Protein AF-A0A7S3VBU0-F1 (afdb_monomer_lite)

pLDDT: mean 82.01, std 17.67, range [33.81, 98.06]

Structure (mmCIF, N/CA/C/O backbone):
data_AF-A0A7S3VBU0-F1
#
_entry.id   AF-A0A7S3VBU0-F1
#
loop_
_atom_site.group_PDB
_atom_site.id
_atom_site.type_symbol
_atom_site.label_atom_id
_atom_site.label_alt_id
_atom_site.label_comp_id
_atom_site.label_asym_id
_atom_site.label_entity_id
_atom_site.label_seq_id
_atom_site.pdbx_PDB_ins_code
_atom_site.Cartn_x
_atom_site.Cartn_y
_atom_site.Cartn_z
_atom_site.occupancy
_atom_site.B_iso_or_equiv
_atom_site.auth_seq_id
_atom_site.auth_comp_id
_atom_site.auth_asym_id
_atom_site.auth_atom_id
_atom_site.pdbx_PDB_model_num
ATOM 1 N N . ALA A 1 1 ? -18.443 -35.129 6.267 1.00 58.25 1 ALA A N 1
ATOM 2 C CA . ALA A 1 1 ? -17.789 -33.835 6.539 1.00 58.25 1 ALA A CA 1
ATOM 3 C C . ALA A 1 1 ? -16.295 -33.865 6.186 1.00 58.25 1 ALA A C 1
ATOM 5 O O . ALA A 1 1 ? -15.899 -33.169 5.267 1.00 58.25 1 ALA A O 1
ATOM 6 N N . ILE A 1 2 ? -15.445 -34.684 6.830 1.00 65.56 2 ILE A N 1
ATOM 7 C CA . ILE A 1 2 ? -14.073 -34.926 6.321 1.00 65.56 2 ILE A CA 1
ATOM 8 C C . ILE A 1 2 ? -14.162 -35.794 5.060 1.00 65.56 2 ILE A C 1
ATOM 10 O O . ILE A 1 2 ? -14.890 -36.784 5.061 1.00 65.56 2 ILE A O 1
ATOM 14 N N . GLY A 1 3 ? -13.446 -35.415 4.003 1.00 65.19 3 GLY A N 1
ATOM 15 C CA . GLY A 1 3 ? -13.458 -36.092 2.708 1.00 65.19 3 GLY A CA 1
ATOM 16 C C . GLY A 1 3 ? -14.565 -35.639 1.755 1.00 65.19 3 GLY A C 1
ATOM 17 O O . GLY A 1 3 ? -14.551 -36.073 0.608 1.00 65.19 3 GLY A O 1
ATOM 18 N N . GLU A 1 4 ? -15.479 -34.762 2.190 1.00 79.94 4 GLU A N 1
ATOM 19 C CA . GLU A 1 4 ? -16.479 -34.161 1.301 1.00 79.94 4 GLU A CA 1
ATOM 20 C C . GLU A 1 4 ? -15.817 -33.236 0.288 1.00 79.94 4 GLU A C 1
ATOM 22 O O . GLU A 1 4 ? -14.854 -32.531 0.604 1.00 79.94 4 GLU A O 1
ATOM 27 N N . GLU A 1 5 ? -16.355 -33.248 -0.925 1.00 84.44 5 GLU A N 1
ATOM 28 C CA . GLU A 1 5 ? -15.843 -32.494 -2.053 1.00 84.44 5 GLU A CA 1
ATOM 29 C C . GLU A 1 5 ? -16.984 -31.742 -2.732 1.00 84.44 5 GLU A C 1
ATOM 31 O O . GLU A 1 5 ? -18.025 -32.314 -3.050 1.00 84.44 5 GLU A O 1
ATOM 36 N N . TYR A 1 6 ? -16.783 -30.444 -2.923 1.00 88.12 6 TYR A N 1
ATOM 37 C CA . TYR A 1 6 ? -17.633 -29.596 -3.739 1.00 88.12 6 TYR A CA 1
ATOM 38 C C . TYR A 1 6 ? -16.968 -29.395 -5.095 1.00 88.12 6 TYR A C 1
ATOM 40 O O . TYR A 1 6 ? -15.782 -29.068 -5.153 1.00 88.12 6 TYR A O 1
ATOM 48 N N . ILE A 1 7 ? -17.743 -29.566 -6.163 1.00 87.69 7 ILE A N 1
ATOM 49 C CA . ILE A 1 7 ? -17.281 -29.416 -7.539 1.00 87.69 7 ILE A CA 1
ATOM 50 C C . ILE A 1 7 ? -18.139 -28.351 -8.213 1.00 87.69 7 ILE A C 1
ATOM 52 O O . ILE A 1 7 ? -19.368 -28.413 -8.166 1.00 87.69 7 ILE A O 1
ATOM 56 N N . GLN A 1 8 ? -17.489 -27.375 -8.838 1.00 90.19 8 GLN A N 1
ATOM 57 C CA . GLN A 1 8 ? -18.133 -26.411 -9.714 1.00 90.19 8 GLN A CA 1
ATOM 58 C C . GLN A 1 8 ? -17.569 -26.535 -11.119 1.00 90.19 8 GLN A C 1
ATOM 60 O O . GLN A 1 8 ? -16.420 -26.175 -11.369 1.00 90.19 8 GLN A O 1
ATOM 65 N N . GLU A 1 9 ? -18.416 -27.001 -12.026 1.00 90.56 9 GLU A N 1
ATOM 66 C CA . GLU A 1 9 ? -18.098 -27.112 -13.442 1.00 90.56 9 GLU A CA 1
ATOM 67 C C . GLU A 1 9 ? -17.840 -25.746 -14.080 1.00 90.56 9 GLU A C 1
ATOM 69 O O . GLU A 1 9 ? -18.402 -24.726 -13.670 1.00 90.56 9 GLU A O 1
ATOM 74 N N . ASP A 1 10 ? -16.986 -25.761 -15.102 1.00 85.19 10 ASP A N 1
ATOM 75 C CA . ASP A 1 10 ? -16.665 -24.616 -15.955 1.00 85.19 10 ASP A CA 1
ATOM 76 C C . ASP A 1 10 ? -16.381 -23.313 -15.180 1.00 85.19 10 ASP A C 1
ATOM 78 O O . ASP A 1 10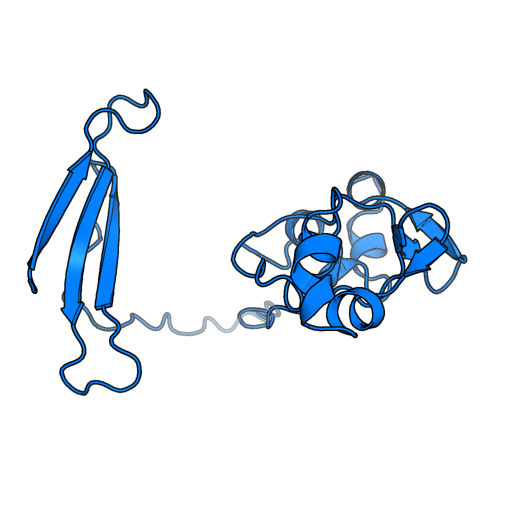 ? -16.956 -22.242 -15.411 1.00 85.19 10 ASP A O 1
ATOM 82 N N . TRP A 1 11 ? -15.473 -23.404 -14.206 1.00 82.38 11 TRP A N 1
ATOM 83 C CA . TRP A 1 11 ? -15.145 -22.281 -13.344 1.00 82.38 11 TRP A CA 1
ATOM 84 C C . TRP A 1 11 ? -14.626 -21.104 -14.171 1.00 82.38 11 TRP A C 1
ATOM 86 O O . TRP A 1 11 ? -13.570 -21.181 -14.798 1.00 82.38 11 TRP A O 1
ATOM 96 N N . SER A 1 12 ? -15.348 -19.982 -14.131 1.00 84.62 12 SER A N 1
ATOM 97 C CA . SER A 1 12 ? -15.020 -18.755 -14.871 1.00 84.62 12 SER A CA 1
ATOM 98 C C . SER A 1 12 ? -14.947 -18.925 -16.401 1.00 84.62 12 SER A C 1
ATOM 100 O O . SER A 1 12 ? -14.202 -18.188 -17.048 1.00 84.62 12 SER A O 1
ATOM 102 N N . ASN A 1 13 ? -15.720 -19.854 -16.983 1.00 81.44 13 ASN A N 1
ATOM 103 C CA . ASN A 1 13 ? -15.712 -20.177 -18.422 1.00 81.44 13 ASN A CA 1
ATOM 104 C C . ASN A 1 13 ? -14.352 -20.705 -18.924 1.00 81.44 13 ASN A C 1
ATOM 106 O O . ASN A 1 13 ? -13.915 -20.393 -20.034 1.00 81.44 13 ASN A O 1
ATOM 110 N N . THR A 1 14 ? -13.622 -21.431 -18.074 1.00 82.25 14 THR A N 1
ATOM 111 C CA . THR A 1 14 ? -12.291 -21.972 -18.404 1.00 82.25 14 THR A CA 1
ATOM 112 C C . THR A 1 14 ? -12.333 -23.380 -19.001 1.00 82.25 14 THR A C 1
ATOM 114 O O . THR A 1 14 ? -11.291 -23.897 -19.406 1.00 82.25 14 THR A O 1
ATOM 117 N N . GLY A 1 15 ? -13.502 -24.021 -19.028 1.00 85.06 15 GLY A N 1
ATOM 118 C CA . GLY A 1 15 ? -13.677 -25.432 -19.364 1.00 85.06 15 GLY A CA 1
ATOM 119 C C . GLY A 1 15 ? -13.115 -26.391 -18.309 1.00 85.06 15 GLY A C 1
ATOM 120 O O . GLY A 1 15 ? -12.922 -27.567 -18.607 1.00 85.06 15 GLY A O 1
ATOM 121 N N . LYS A 1 16 ? -12.794 -25.904 -17.101 1.00 83.00 16 LYS A N 1
ATOM 122 C CA . LYS A 1 16 ? -12.234 -26.701 -15.999 1.00 83.00 16 LYS A CA 1
ATOM 123 C C . LYS A 1 16 ? -13.147 -26.669 -14.783 1.00 83.00 16 LYS A C 1
ATOM 125 O O . LYS A 1 16 ? -13.621 -25.598 -14.405 1.00 83.00 16 LYS A O 1
ATOM 130 N N . ALA A 1 17 ? -13.319 -27.815 -14.135 1.00 85.94 17 ALA A N 1
ATOM 131 C CA . ALA A 1 17 ? -14.007 -27.892 -12.859 1.00 85.94 17 ALA A CA 1
ATOM 132 C C . ALA A 1 17 ? -13.122 -27.362 -11.717 1.00 85.94 17 ALA A C 1
ATOM 134 O O . ALA A 1 17 ? -11.912 -27.607 -11.686 1.00 85.94 17 ALA A O 1
ATOM 135 N N . LEU A 1 18 ? -13.722 -26.619 -10.785 1.00 88.81 18 LEU A N 1
ATOM 136 C CA . LEU A 1 18 ? -13.147 -26.225 -9.499 1.00 88.81 18 LEU A CA 1
ATOM 137 C C . LEU A 1 18 ? -13.570 -27.220 -8.425 1.00 88.81 18 LEU A C 1
ATOM 139 O O . LEU A 1 18 ? -14.756 -27.398 -8.180 1.00 88.81 18 LEU A O 1
ATOM 143 N N . HIS A 1 19 ? -12.593 -27.768 -7.721 1.00 86.75 19 HIS A N 1
ATOM 144 C CA . HIS A 1 19 ? -12.768 -28.727 -6.644 1.00 86.75 19 HIS A CA 1
ATOM 145 C C . HIS A 1 19 ? -12.417 -28.088 -5.302 1.00 86.75 19 HIS A C 1
ATOM 147 O O . HIS A 1 19 ? -11.383 -27.429 -5.173 1.00 86.75 19 HIS A O 1
ATOM 153 N N . ILE A 1 20 ? -13.249 -28.312 -4.286 1.00 88.94 20 ILE A N 1
ATOM 154 C CA . ILE A 1 20 ? -13.011 -27.919 -2.894 1.00 88.94 20 ILE A CA 1
ATOM 155 C C . ILE A 1 20 ? -13.227 -29.143 -2.011 1.00 88.94 20 ILE A C 1
ATOM 157 O O . ILE A 1 20 ? -14.362 -29.548 -1.781 1.00 88.94 20 ILE A O 1
ATOM 161 N N . LYS A 1 21 ? -12.149 -29.717 -1.478 1.00 86.12 21 LYS A N 1
ATOM 162 C CA . LYS A 1 21 ? -12.190 -30.926 -0.650 1.00 86.12 21 LYS A CA 1
ATOM 163 C C . LYS A 1 21 ? -11.867 -30.628 0.807 1.00 86.12 21 LYS A C 1
ATOM 165 O O . LYS A 1 21 ? -10.847 -30.011 1.109 1.00 86.12 21 LYS A O 1
ATOM 170 N N . VAL A 1 22 ? -12.691 -31.098 1.737 1.00 85.69 22 VAL A N 1
ATOM 171 C CA . VAL A 1 22 ? -12.461 -30.932 3.177 1.00 85.69 22 VAL A CA 1
ATOM 172 C C . VAL A 1 22 ? -11.460 -31.980 3.664 1.00 85.69 22 VAL A C 1
ATOM 174 O O . VAL A 1 22 ? -11.782 -33.161 3.770 1.00 85.69 22 VAL A O 1
ATOM 177 N N . CYS A 1 23 ? -10.240 -31.560 3.996 1.00 81.00 23 CYS A N 1
ATOM 178 C CA . CYS A 1 23 ? -9.193 -32.458 4.487 1.00 81.00 23 CYS A CA 1
ATOM 179 C C . CYS A 1 23 ? -9.296 -32.733 5.998 1.00 81.00 23 CYS A C 1
ATOM 181 O O . CYS A 1 23 ? -8.972 -33.834 6.432 1.00 81.00 23 CYS A O 1
ATOM 183 N N . SER A 1 24 ? -9.713 -31.766 6.823 1.00 80.25 24 SER A N 1
ATOM 184 C CA . SER A 1 24 ? -9.949 -31.998 8.259 1.00 80.25 24 SER A CA 1
ATOM 185 C C . SER A 1 24 ? -10.860 -30.941 8.882 1.00 80.25 24 SER A C 1
ATOM 187 O O . SER A 1 24 ? -10.975 -29.831 8.367 1.00 80.25 24 SER A O 1
ATOM 189 N N . ILE A 1 25 ? -11.502 -31.280 10.003 1.00 74.38 25 ILE A N 1
ATOM 190 C CA . ILE A 1 25 ? -12.364 -30.379 10.783 1.00 74.38 25 ILE A CA 1
ATOM 191 C C . ILE A 1 25 ? -11.921 -30.450 12.247 1.00 74.38 25 ILE A C 1
ATOM 193 O O . ILE A 1 25 ? -11.753 -31.545 12.790 1.00 74.38 25 ILE A O 1
ATOM 197 N N . ALA A 1 26 ? -11.695 -29.297 12.879 1.00 73.94 26 ALA A N 1
ATOM 198 C CA . ALA A 1 26 ? -11.303 -29.230 14.283 1.00 73.94 26 ALA A CA 1
ATOM 199 C C . ALA A 1 26 ? -12.444 -29.717 15.196 1.00 73.94 26 ALA A C 1
ATOM 201 O O . ALA A 1 26 ? -13.583 -29.280 15.063 1.00 73.94 26 ALA A O 1
ATOM 202 N N . LYS A 1 27 ? -12.136 -30.620 16.138 1.00 63.00 27 LYS A N 1
ATOM 203 C CA . LYS A 1 27 ? -13.127 -31.231 17.049 1.00 63.00 27 LYS A CA 1
ATOM 204 C C . LYS A 1 27 ? -13.410 -30.425 18.329 1.00 63.00 27 LYS A C 1
ATOM 206 O O . LYS A 1 27 ? -14.335 -30.773 19.049 1.00 63.00 27 LYS A O 1
ATOM 211 N N . SER A 1 28 ? -12.630 -29.384 18.632 1.00 54.41 28 SER A N 1
ATOM 212 C CA . SER A 1 28 ? -12.787 -28.550 19.837 1.00 54.41 28 SER A CA 1
ATOM 213 C C . SER A 1 28 ? -13.349 -27.175 19.461 1.00 54.41 28 SER A C 1
ATOM 215 O O . SER A 1 28 ? -12.784 -26.479 18.617 1.00 54.41 28 SER A O 1
ATOM 217 N N . SER A 1 29 ? -14.496 -26.823 20.041 1.00 54.44 29 SER A N 1
ATOM 218 C CA . SER A 1 29 ? -15.432 -25.800 19.568 1.00 54.44 29 SER A CA 1
ATOM 219 C C . SER A 1 29 ? -15.331 -24.458 20.307 1.00 54.44 29 SER A C 1
ATOM 221 O O . SER A 1 29 ? -16.294 -24.034 20.945 1.00 54.44 29 SER A O 1
ATOM 223 N N . THR A 1 30 ? -14.204 -23.754 20.192 1.00 54.16 30 THR A N 1
ATOM 224 C CA . THR A 1 30 ? -14.189 -22.298 20.465 1.00 54.16 30 THR A CA 1
ATOM 225 C C . THR A 1 30 ? -14.018 -21.460 19.198 1.00 54.16 30 THR A C 1
ATOM 227 O O . THR A 1 30 ? -14.636 -20.410 19.114 1.00 54.16 30 THR A O 1
ATOM 230 N N . ASP A 1 31 ? -13.320 -21.968 18.171 1.00 55.47 31 ASP A N 1
ATOM 231 C CA . ASP A 1 31 ? -13.048 -21.245 16.907 1.00 55.47 31 ASP A CA 1
ATOM 232 C C . ASP A 1 31 ? -13.252 -22.118 15.646 1.00 55.47 31 ASP A C 1
ATOM 234 O O . ASP A 1 31 ? -12.515 -21.990 14.672 1.00 55.47 31 ASP A O 1
ATOM 238 N N . GLY A 1 32 ? -14.208 -23.059 15.681 1.00 62.78 32 GLY A N 1
ATOM 239 C CA . GLY A 1 32 ? -14.435 -24.127 14.686 1.00 62.78 32 GLY A CA 1
ATOM 240 C C . GLY A 1 32 ? -13.924 -23.852 13.261 1.00 62.78 32 GLY A C 1
ATOM 241 O O . GLY A 1 32 ? -14.534 -23.102 12.504 1.00 62.78 32 GLY A O 1
ATOM 242 N N . GLY A 1 33 ? -12.808 -24.492 12.892 1.00 71.81 33 GLY A N 1
ATOM 243 C CA . GLY A 1 33 ? -12.145 -24.327 11.597 1.00 71.81 33 GLY A CA 1
ATOM 244 C C . GLY A 1 33 ? -11.998 -25.644 10.832 1.00 71.81 33 GLY A C 1
ATOM 245 O O . GLY A 1 33 ? -11.871 -26.718 11.427 1.00 71.81 33 GLY A O 1
ATOM 246 N N . ALA A 1 34 ? -11.987 -25.554 9.501 1.00 81.38 34 ALA A N 1
ATOM 247 C CA . ALA A 1 34 ? -11.738 -26.676 8.601 1.00 81.38 34 ALA A CA 1
ATOM 248 C C . ALA A 1 34 ? -10.501 -26.414 7.732 1.00 81.38 34 ALA A C 1
ATOM 250 O O . ALA A 1 34 ? -10.272 -25.294 7.273 1.00 81.38 34 ALA A O 1
ATOM 251 N N . LYS A 1 35 ? -9.713 -27.460 7.478 1.00 78.81 35 LYS A N 1
ATOM 252 C CA . LYS A 1 35 ? -8.663 -27.453 6.458 1.00 78.81 35 LYS A CA 1
ATOM 253 C C . LYS A 1 35 ? -9.275 -27.942 5.153 1.00 78.81 35 LYS A C 1
ATOM 255 O O . LYS A 1 35 ? -9.762 -29.070 5.101 1.00 78.81 35 LYS A O 1
ATOM 260 N N . VAL A 1 36 ? -9.216 -27.120 4.110 1.00 84.00 36 VAL A N 1
ATOM 261 C CA . VAL A 1 36 ? -9.724 -27.455 2.772 1.00 84.00 36 VAL A CA 1
ATOM 262 C C . VAL A 1 36 ? -8.610 -27.432 1.729 1.00 84.00 36 VAL A C 1
ATOM 264 O O . VAL A 1 36 ? -7.615 -26.723 1.883 1.00 84.00 36 VAL A O 1
ATOM 267 N N . LEU A 1 37 ? -8.789 -28.217 0.673 1.00 81.62 37 LEU A N 1
ATOM 268 C CA . LEU A 1 37 ? -7.963 -28.267 -0.522 1.00 81.62 37 LEU A CA 1
ATOM 269 C C . LEU A 1 37 ? -8.755 -27.699 -1.696 1.00 81.62 37 LEU A C 1
ATOM 271 O O . LEU A 1 37 ? -9.874 -28.143 -1.919 1.00 81.62 37 LEU A O 1
ATOM 275 N N . VAL A 1 38 ? -8.184 -26.750 -2.438 1.00 86.75 38 VAL A N 1
ATOM 276 C CA . VAL A 1 38 ? -8.844 -26.110 -3.586 1.00 86.75 38 VAL A CA 1
ATOM 277 C C . VAL A 1 38 ? -7.988 -26.298 -4.833 1.00 86.75 38 VAL A C 1
ATOM 279 O O . VAL A 1 38 ? -6.807 -25.948 -4.806 1.00 86.75 38 VAL A O 1
ATOM 282 N N . TYR A 1 39 ? -8.550 -26.858 -5.905 1.00 83.62 39 TYR A N 1
ATOM 283 C CA . TYR A 1 39 ? -7.811 -27.156 -7.137 1.00 83.62 39 TYR A CA 1
ATOM 284 C C . TYR A 1 39 ? -8.708 -27.152 -8.384 1.00 83.62 39 TYR A C 1
ATOM 286 O O . TYR A 1 39 ? -9.928 -27.179 -8.270 1.00 83.62 39 TYR A O 1
ATOM 294 N N . LEU A 1 40 ? -8.100 -27.076 -9.574 1.00 84.19 40 LEU A N 1
ATOM 295 C CA . LEU A 1 40 ? -8.788 -27.203 -10.865 1.00 84.19 40 LEU A CA 1
ATOM 296 C C . LEU A 1 40 ? -8.467 -28.555 -11.511 1.00 84.19 40 LEU A C 1
ATOM 298 O O . LEU A 1 40 ? -7.379 -29.099 -11.296 1.00 84.19 40 LEU A O 1
ATOM 302 N N . ASP A 1 41 ? -9.369 -29.044 -12.358 1.00 77.31 41 ASP A N 1
ATOM 303 C CA . ASP A 1 41 ? -9.191 -30.300 -13.086 1.00 77.31 41 ASP A CA 1
ATOM 304 C C . ASP A 1 41 ? -7.893 -30.340 -13.927 1.00 77.31 41 ASP A C 1
ATOM 306 O O . ASP A 1 41 ? -7.590 -29.440 -14.733 1.00 77.31 41 ASP A O 1
ATOM 310 N N . GLY A 1 42 ? -7.113 -31.410 -13.717 1.00 65.00 42 GLY A N 1
ATOM 311 C CA . GLY A 1 42 ? -5.780 -31.639 -14.298 1.00 65.00 42 GLY A CA 1
ATOM 312 C C . GLY A 1 42 ? -4.582 -31.342 -13.376 1.00 65.00 42 GLY A C 1
ATOM 313 O O . GLY A 1 42 ? -3.436 -31.441 -13.819 1.00 65.00 42 GLY A O 1
ATOM 314 N N . ALA A 1 43 ? -4.806 -30.977 -12.108 1.00 66.06 43 ALA A N 1
ATOM 315 C CA . ALA A 1 43 ? -3.740 -30.769 -11.123 1.00 66.06 43 ALA A CA 1
ATOM 316 C C . ALA A 1 43 ? -3.263 -32.099 -10.488 1.00 66.06 43 ALA A C 1
ATOM 318 O O . ALA A 1 43 ? -3.847 -32.590 -9.529 1.00 66.06 43 ALA A O 1
ATOM 319 N N . ASN A 1 44 ? -2.159 -32.673 -10.981 1.00 56.94 44 ASN A N 1
ATOM 320 C CA . ASN A 1 44 ? -1.719 -34.039 -10.627 1.00 56.94 44 ASN A CA 1
ATOM 321 C C . ASN A 1 44 ? -0.797 -34.163 -9.390 1.00 56.94 44 ASN A C 1
ATOM 323 O O . ASN A 1 44 ? -0.143 -35.190 -9.217 1.00 56.94 44 ASN A O 1
ATOM 327 N N . THR A 1 45 ? -0.692 -33.143 -8.529 1.00 56.72 45 THR A N 1
ATOM 328 C CA . THR A 1 45 ? 0.270 -33.151 -7.398 1.00 56.72 45 THR A CA 1
ATOM 329 C C . THR A 1 45 ? -0.317 -32.729 -6.053 1.00 56.72 45 THR A C 1
ATOM 331 O O . THR A 1 45 ? 0.428 -32.300 -5.173 1.00 56.72 45 THR A O 1
ATOM 334 N N . ILE A 1 46 ? -1.637 -32.797 -5.874 1.00 60.53 46 ILE A N 1
ATOM 335 C CA . ILE A 1 46 ? -2.285 -32.248 -4.682 1.00 60.53 46 ILE A CA 1
ATOM 336 C C . ILE A 1 46 ? -3.079 -33.345 -3.960 1.00 60.53 46 ILE A C 1
ATOM 338 O O . ILE A 1 46 ? -4.084 -33.832 -4.466 1.00 60.53 46 ILE A O 1
ATOM 342 N N . THR A 1 47 ? -2.629 -33.739 -2.766 1.00 67.25 47 THR A N 1
ATOM 343 C CA . THR A 1 47 ? -3.279 -34.754 -1.918 1.00 67.25 47 THR A CA 1
ATOM 344 C C . THR A 1 47 ? -3.465 -34.235 -0.491 1.00 67.25 47 THR A C 1
ATOM 346 O O . THR A 1 47 ? -2.687 -33.414 -0.005 1.00 67.25 47 THR A O 1
ATOM 349 N N . CYS A 1 48 ? -4.497 -34.719 0.214 1.00 67.06 48 CYS A N 1
ATOM 350 C CA . CYS A 1 48 ? -4.698 -34.393 1.635 1.00 67.06 48 CYS A CA 1
ATOM 351 C C . CYS A 1 48 ? -3.680 -35.106 2.560 1.00 67.06 48 CYS A C 1
ATOM 353 O O . CYS A 1 48 ? -3.537 -34.700 3.714 1.00 67.06 48 CYS A O 1
ATOM 355 N N . GLU A 1 49 ? -2.951 -36.115 2.062 1.00 69.50 49 GLU A N 1
ATOM 356 C CA . GLU A 1 49 ? -1.895 -36.845 2.778 1.00 69.50 49 GLU A CA 1
ATOM 357 C C . GLU A 1 49 ? -0.519 -36.581 2.156 1.00 69.50 49 GLU A C 1
ATOM 359 O O . GLU A 1 49 ? -0.261 -36.932 1.004 1.00 69.50 49 GLU A O 1
ATOM 364 N N . GLY A 1 50 ? 0.369 -35.956 2.933 1.00 57.91 50 GLY A N 1
ATOM 365 C CA . GLY A 1 50 ? 1.781 -35.773 2.600 1.00 57.91 50 GLY A CA 1
ATOM 366 C C . GLY A 1 50 ? 2.488 -34.803 3.562 1.00 57.91 50 GLY A C 1
ATOM 367 O O . GLY A 1 50 ? 1.922 -33.755 3.885 1.00 57.91 50 GLY A O 1
ATOM 368 N N . PRO A 1 51 ? 3.704 -35.119 4.055 1.00 42.62 51 PRO A N 1
ATOM 369 C CA . PRO A 1 51 ? 4.481 -34.210 4.891 1.00 42.62 51 PRO A CA 1
ATOM 370 C C . PRO A 1 51 ? 4.962 -33.012 4.065 1.00 42.62 51 PRO A C 1
ATOM 372 O O . PRO A 1 51 ? 5.291 -33.149 2.885 1.00 42.62 51 PRO A O 1
ATOM 375 N N . ILE A 1 52 ? 5.030 -31.838 4.699 1.00 40.94 52 ILE A N 1
ATOM 376 C CA . ILE A 1 52 ? 5.627 -30.632 4.113 1.00 40.94 52 ILE A CA 1
ATOM 377 C C . ILE A 1 52 ? 7.060 -30.988 3.692 1.00 40.94 52 ILE A C 1
ATOM 379 O O . ILE A 1 52 ? 7.919 -31.209 4.544 1.00 40.94 52 ILE A O 1
ATOM 383 N N . ARG A 1 53 ? 7.327 -31.083 2.383 1.00 33.81 53 ARG A N 1
ATOM 384 C CA . ARG A 1 53 ? 8.690 -31.269 1.878 1.00 33.81 53 ARG A CA 1
ATOM 385 C C . ARG A 1 53 ? 9.466 -29.971 2.070 1.00 33.81 53 ARG A C 1
ATOM 387 O O . ARG A 1 53 ? 9.293 -29.013 1.323 1.00 33.81 53 ARG A O 1
ATOM 394 N N . THR A 1 54 ? 10.339 -29.971 3.067 1.00 37.94 54 THR A N 1
ATOM 395 C CA . THR A 1 54 ? 11.429 -29.010 3.219 1.00 37.94 54 THR A CA 1
ATOM 396 C C . THR A 1 54 ? 12.446 -29.270 2.109 1.00 37.94 54 THR A C 1
ATOM 398 O O . THR A 1 54 ? 13.078 -30.325 2.077 1.00 37.94 54 THR A O 1
ATOM 401 N N . VAL A 1 55 ? 12.595 -28.338 1.169 1.00 42.16 55 VAL A N 1
ATOM 402 C CA . VAL A 1 55 ? 13.721 -28.358 0.227 1.00 42.16 55 VAL A CA 1
ATOM 403 C C . VAL A 1 55 ? 15.009 -28.029 0.991 1.00 42.16 55 VAL A C 1
ATOM 405 O O . VAL A 1 55 ? 15.062 -27.053 1.737 1.00 42.16 55 VAL A O 1
ATOM 408 N N . ALA A 1 56 ? 16.028 -28.879 0.858 1.00 44.19 56 ALA A N 1
ATOM 409 C CA . ALA A 1 56 ? 17.338 -28.687 1.477 1.00 44.19 56 ALA A CA 1
ATOM 410 C C . ALA A 1 56 ? 18.046 -27.443 0.892 1.00 44.19 56 ALA A C 1
ATOM 412 O O . ALA A 1 56 ? 17.919 -27.190 -0.309 1.00 44.19 56 ALA A O 1
ATOM 413 N N . PRO A 1 57 ? 18.797 -26.663 1.693 1.00 40.72 57 PRO A N 1
ATOM 414 C CA . PRO A 1 57 ? 19.423 -25.438 1.215 1.00 40.72 57 PRO A CA 1
ATOM 415 C C . PRO A 1 57 ? 20.650 -25.763 0.356 1.00 40.72 57 PRO A C 1
ATOM 417 O O . PRO A 1 57 ? 21.610 -26.375 0.819 1.00 40.72 57 PRO A O 1
ATOM 420 N N . THR A 1 58 ? 20.643 -25.319 -0.899 1.00 40.34 58 THR A N 1
ATOM 421 C CA . THR A 1 58 ? 21.862 -25.215 -1.705 1.00 40.34 58 THR A CA 1
ATOM 422 C C . THR A 1 58 ? 22.660 -24.016 -1.192 1.00 40.34 58 THR A C 1
ATOM 424 O O . THR A 1 58 ? 22.104 -22.927 -1.039 1.00 40.34 58 THR A O 1
ATOM 427 N N . MET A 1 59 ? 23.949 -24.213 -0.898 1.00 42.41 59 MET A N 1
ATOM 428 C CA . MET A 1 59 ? 24.885 -23.167 -0.472 1.00 42.41 59 MET A CA 1
ATOM 429 C C . MET A 1 59 ? 25.147 -22.183 -1.619 1.00 42.41 59 MET A C 1
ATOM 431 O O . MET A 1 59 ? 26.192 -22.209 -2.254 1.00 42.41 59 MET A O 1
ATOM 435 N N . ASN A 1 60 ? 24.184 -21.314 -1.896 1.00 40.84 60 ASN A N 1
ATOM 436 C CA . ASN A 1 60 ? 24.359 -20.151 -2.748 1.00 40.84 60 ASN A CA 1
ATOM 437 C C . ASN A 1 60 ? 23.759 -18.962 -1.992 1.00 40.84 60 ASN A C 1
ATOM 439 O O . ASN A 1 60 ? 22.624 -19.072 -1.522 1.00 40.84 60 ASN A O 1
ATOM 443 N N . PRO A 1 61 ? 24.467 -17.830 -1.836 1.00 42.91 61 PRO A N 1
ATOM 444 C CA . PRO A 1 61 ? 23.957 -16.694 -1.087 1.00 42.91 61 PRO A CA 1
ATOM 445 C C . PRO A 1 61 ? 22.911 -15.984 -1.947 1.00 42.91 61 PRO A C 1
ATOM 447 O O . PRO A 1 61 ? 23.172 -14.979 -2.595 1.00 42.91 61 PRO A O 1
ATOM 450 N N . THR A 1 62 ? 21.704 -16.535 -1.987 1.00 43.56 62 THR A N 1
ATOM 451 C CA . THR A 1 62 ? 20.522 -15.812 -2.438 1.00 43.56 62 THR A CA 1
ATOM 452 C C . THR A 1 62 ? 19.781 -15.438 -1.174 1.00 43.56 62 THR A C 1
ATOM 454 O O . THR A 1 62 ? 19.336 -16.307 -0.429 1.00 43.56 62 THR A O 1
ATOM 457 N N . SER A 1 63 ? 19.739 -14.137 -0.898 1.00 41.94 63 SER A N 1
ATOM 458 C CA . SER A 1 63 ? 19.040 -13.524 0.229 1.00 41.94 63 SER A CA 1
ATOM 459 C C . SER A 1 63 ? 17.545 -13.867 0.165 1.00 41.94 63 SER A C 1
ATOM 461 O O . SER A 1 63 ? 16.726 -13.117 -0.359 1.00 41.94 63 SER A O 1
ATOM 463 N N . SER A 1 64 ? 17.204 -15.061 0.644 1.00 38.94 64 SER A N 1
ATOM 464 C CA . SER A 1 64 ? 15.852 -15.562 0.841 1.00 38.94 64 SER A CA 1
ATOM 465 C C . SER A 1 64 ? 15.361 -14.999 2.166 1.00 38.94 64 SER A C 1
ATOM 467 O O . SER A 1 64 ? 15.444 -15.643 3.213 1.00 38.94 64 SER A O 1
ATOM 469 N N . GLN A 1 65 ? 14.854 -13.769 2.136 1.00 42.41 65 GLN A N 1
ATOM 470 C CA . GLN A 1 65 ? 13.940 -13.352 3.187 1.00 42.41 65 GLN A CA 1
ATOM 471 C C . GLN A 1 65 ? 12.725 -14.277 3.107 1.00 42.41 65 GLN A C 1
ATOM 473 O O . GLN A 1 65 ? 12.075 -14.338 2.064 1.00 42.41 65 GLN A O 1
ATOM 478 N N . GLY A 1 66 ? 12.460 -15.027 4.184 1.00 41.84 66 GLY A N 1
ATOM 479 C CA . GLY A 1 66 ? 11.249 -15.842 4.335 1.00 41.84 66 GLY A CA 1
ATOM 480 C C . GLY A 1 66 ? 9.976 -15.027 4.067 1.00 41.84 66 GLY A C 1
ATOM 481 O O . GLY A 1 66 ? 10.079 -13.814 3.873 1.00 41.84 66 GLY A O 1
ATOM 482 N N . PRO A 1 67 ? 8.779 -15.649 4.052 1.00 48.16 67 PRO A N 1
ATOM 483 C CA . PRO A 1 67 ? 7.538 -14.967 3.685 1.00 48.16 67 PRO A CA 1
ATOM 484 C C . PRO A 1 67 ? 7.447 -13.652 4.453 1.00 48.16 67 PRO A C 1
ATOM 486 O O . PRO A 1 67 ? 7.289 -13.650 5.677 1.00 48.16 67 PRO A O 1
ATOM 489 N N . ARG A 1 68 ? 7.664 -12.530 3.747 1.00 56.88 68 ARG A N 1
ATOM 490 C CA . ARG A 1 68 ? 7.694 -11.212 4.374 1.00 56.88 68 ARG A CA 1
ATOM 491 C C . ARG A 1 68 ? 6.357 -11.067 5.066 1.00 56.88 68 ARG A C 1
ATOM 493 O O . ARG A 1 68 ? 5.313 -11.143 4.416 1.00 56.88 68 ARG A O 1
ATOM 500 N N . GLN A 1 69 ? 6.403 -10.933 6.390 1.00 69.44 69 GLN A N 1
ATOM 501 C CA . GLN A 1 69 ? 5.202 -10.771 7.193 1.00 69.44 69 GLN A CA 1
ATOM 502 C C . GLN A 1 69 ? 4.369 -9.674 6.546 1.00 69.44 69 GLN A C 1
ATOM 504 O O . GLN A 1 69 ? 4.893 -8.601 6.233 1.00 69.44 69 GLN A O 1
ATOM 509 N N . CYS A 1 70 ? 3.096 -9.971 6.294 1.00 82.25 70 CYS A N 1
ATOM 510 C CA . CYS A 1 70 ? 2.200 -8.983 5.734 1.00 82.25 70 CYS A CA 1
ATOM 511 C C . CYS A 1 70 ? 2.194 -7.748 6.632 1.00 82.25 70 CYS A C 1
ATOM 513 O O . CYS A 1 70 ? 1.863 -7.818 7.819 1.00 82.25 70 CYS A O 1
ATOM 515 N N . GLN A 1 71 ? 2.566 -6.622 6.045 1.00 90.25 71 GLN A N 1
ATOM 516 C CA . GLN A 1 71 ? 2.688 -5.354 6.731 1.00 90.25 71 GLN A CA 1
ATOM 517 C C . GLN A 1 71 ? 1.939 -4.291 5.948 1.00 90.25 71 GLN A C 1
ATOM 519 O O . GLN A 1 71 ? 1.747 -4.391 4.737 1.00 90.25 71 GLN A O 1
ATOM 524 N N . ASP A 1 72 ? 1.481 -3.289 6.682 1.00 94.75 72 ASP A N 1
ATOM 525 C CA . ASP A 1 72 ? 0.966 -2.076 6.079 1.00 94.75 72 ASP A CA 1
ATOM 526 C C . ASP A 1 72 ? 2.115 -1.259 5.491 1.00 94.75 72 ASP A C 1
ATOM 528 O O . ASP A 1 72 ? 3.222 -1.245 6.030 1.00 94.75 72 ASP A O 1
ATOM 532 N N . SER A 1 73 ? 1.829 -0.512 4.427 1.00 95.00 73 SER A N 1
ATOM 533 C CA . SER A 1 73 ? 2.745 0.523 3.963 1.00 95.00 73 SER A CA 1
ATOM 534 C C . SER A 1 73 ? 3.016 1.556 5.066 1.00 95.00 73 SER A C 1
ATOM 536 O O . SER A 1 73 ? 2.109 2.020 5.766 1.00 95.00 73 SER A O 1
ATOM 538 N N . THR A 1 74 ? 4.278 1.975 5.167 1.00 96.06 74 THR A N 1
ATOM 539 C CA . THR A 1 74 ? 4.704 3.088 6.028 1.00 96.06 74 THR A CA 1
ATOM 540 C C . THR A 1 74 ? 4.531 4.459 5.364 1.00 96.06 74 THR A C 1
ATOM 542 O O . THR A 1 74 ? 4.655 5.489 6.031 1.00 96.06 74 THR A O 1
ATOM 545 N N . LEU A 1 75 ? 4.239 4.493 4.061 1.00 97.50 75 LEU A N 1
ATOM 546 C CA . LEU A 1 75 ? 4.088 5.713 3.273 1.00 97.50 75 LEU A CA 1
ATOM 547 C C . LEU A 1 75 ? 2.676 6.292 3.410 1.00 97.50 75 LEU A C 1
ATOM 549 O O . LEU A 1 75 ? 1.705 5.584 3.673 1.00 97.50 75 LEU A O 1
ATOM 553 N N . LYS A 1 76 ? 2.545 7.613 3.259 1.00 97.75 76 LYS A N 1
ATOM 554 C CA . LYS A 1 76 ? 1.250 8.299 3.405 1.00 97.75 76 LYS A CA 1
ATOM 555 C C . LYS A 1 76 ? 0.498 8.323 2.082 1.00 97.75 76 LYS A C 1
ATOM 557 O O . LYS A 1 76 ? 1.091 8.521 1.027 1.00 97.75 76 LYS A O 1
ATOM 562 N N . ILE A 1 77 ? -0.825 8.226 2.144 1.00 97.62 77 ILE A N 1
ATOM 563 C CA . ILE A 1 77 ? -1.726 8.335 0.988 1.00 97.62 77 ILE A CA 1
ATOM 564 C C . ILE A 1 77 ? -2.684 9.508 1.149 1.00 97.62 77 ILE A C 1
ATOM 566 O O . ILE A 1 77 ? -3.028 9.893 2.265 1.00 97.62 77 ILE A O 1
ATOM 570 N N . LYS A 1 78 ? -3.181 10.054 0.037 1.00 94.44 78 LYS A N 1
ATOM 571 C CA . LYS A 1 78 ? -4.296 11.009 0.075 1.00 94.44 78 LYS A CA 1
ATOM 572 C C . LYS A 1 78 ? -5.630 10.268 0.094 1.00 94.44 78 LYS A C 1
ATOM 574 O O . LYS A 1 78 ? -5.956 9.505 -0.818 1.00 94.44 78 LYS A O 1
ATOM 579 N N . VAL A 1 79 ? -6.423 10.540 1.124 1.00 92.50 79 VAL A N 1
ATOM 580 C CA . VAL A 1 79 ? -7.813 10.097 1.257 1.00 92.50 79 VAL A CA 1
ATOM 581 C C . VAL A 1 79 ? -8.667 11.342 1.450 1.00 92.50 79 VAL A C 1
ATOM 583 O O . VAL A 1 79 ? -8.501 12.045 2.444 1.00 92.50 79 VAL A O 1
ATOM 586 N N . ASN A 1 80 ? -9.559 11.624 0.494 1.00 89.88 80 ASN A N 1
ATOM 587 C CA . ASN A 1 80 ? -10.332 12.872 0.437 1.00 89.88 80 ASN A CA 1
ATOM 588 C C . ASN A 1 80 ? -9.419 14.110 0.566 1.00 89.88 80 ASN A C 1
ATOM 590 O O . ASN A 1 80 ? -9.624 14.951 1.433 1.00 89.88 80 ASN A O 1
ATOM 594 N N . SER A 1 81 ? -8.347 14.154 -0.232 1.00 91.50 81 SER A N 1
ATOM 595 C CA . SER A 1 81 ? -7.319 15.215 -0.237 1.00 91.50 81 SER A CA 1
ATOM 596 C C . SER A 1 81 ? -6.496 15.385 1.049 1.00 91.50 81 SER A C 1
ATOM 598 O O . SER A 1 81 ? -5.543 16.160 1.056 1.00 91.50 81 SER A O 1
ATOM 600 N N . VAL A 1 82 ? -6.769 14.614 2.104 1.00 95.25 82 VAL A N 1
ATOM 601 C CA . VAL A 1 82 ? -6.016 14.647 3.364 1.00 95.25 82 VAL A CA 1
ATOM 602 C C . VAL A 1 82 ? -4.988 13.519 3.402 1.00 95.25 82 VAL A C 1
ATOM 604 O O . VAL A 1 82 ? -5.295 12.381 3.041 1.00 95.25 82 VAL A O 1
ATOM 607 N N . LYS A 1 83 ? -3.770 13.816 3.871 1.00 95.69 83 LYS A N 1
ATOM 608 C CA . LYS A 1 83 ? -2.705 12.819 4.067 1.00 95.69 83 LYS A CA 1
ATOM 609 C C . LYS A 1 83 ? -3.076 11.871 5.209 1.00 95.69 83 LYS A C 1
ATOM 611 O O . LYS A 1 83 ? -3.315 12.322 6.328 1.00 95.69 83 LYS A O 1
ATOM 616 N N . ARG A 1 84 ? -3.116 10.566 4.946 1.00 97.19 84 ARG A N 1
ATOM 617 C CA . ARG A 1 84 ? -3.480 9.513 5.903 1.00 97.19 84 ARG A CA 1
ATOM 618 C C . ARG A 1 84 ? -2.442 8.393 5.909 1.00 97.19 84 ARG A C 1
ATOM 620 O O . ARG A 1 84 ? -1.825 8.105 4.890 1.00 97.19 84 ARG A O 1
ATOM 627 N N . THR A 1 85 ? -2.293 7.765 7.069 1.00 97.50 85 THR A N 1
ATOM 628 C CA . THR A 1 85 ? -1.486 6.558 7.299 1.00 97.50 85 THR A CA 1
ATOM 629 C C . THR A 1 85 ? -2.399 5.353 7.507 1.00 97.50 85 THR A C 1
ATOM 631 O O . THR A 1 85 ? -3.587 5.518 7.799 1.00 97.50 85 THR A O 1
ATOM 634 N N . CYS A 1 86 ? -1.852 4.141 7.457 1.00 97.38 86 CYS A N 1
ATOM 635 C CA . CYS A 1 86 ? -2.600 2.942 7.841 1.00 97.38 86 CYS A CA 1
ATOM 636 C C . CYS A 1 86 ? -3.011 2.950 9.323 1.00 97.38 86 CYS A C 1
ATOM 638 O O . CYS A 1 86 ? -4.115 2.528 9.653 1.00 97.38 86 CYS A O 1
ATOM 640 N N . GLY A 1 87 ? -2.227 3.598 10.195 1.00 97.62 87 GLY A N 1
ATOM 641 C CA . GLY A 1 87 ? -2.648 3.882 11.571 1.00 97.62 87 GLY A CA 1
ATOM 642 C C . GLY A 1 87 ? -3.921 4.735 11.648 1.00 97.62 87 GLY A C 1
ATOM 643 O O . GLY A 1 87 ? -4.785 4.477 12.479 1.00 97.62 87 GLY A O 1
ATOM 644 N N . TRP A 1 88 ? -4.106 5.709 10.745 1.00 97.50 88 TRP A N 1
ATOM 645 C CA . TRP A 1 88 ? -5.390 6.410 10.641 1.00 97.50 88 TRP A CA 1
ATOM 646 C C . TRP A 1 88 ? -6.501 5.491 10.140 1.00 97.50 88 TRP A C 1
ATOM 648 O O . TRP A 1 88 ? -7.611 5.600 10.647 1.00 97.50 88 TRP A O 1
ATOM 658 N N . VAL A 1 89 ? -6.225 4.598 9.183 1.00 97.25 89 VAL A N 1
ATOM 659 C CA . VAL A 1 89 ? -7.220 3.642 8.671 1.00 97.25 89 VAL A CA 1
ATOM 660 C C . VAL A 1 89 ? -7.769 2.794 9.820 1.00 97.25 89 VAL A C 1
ATOM 662 O O . VAL A 1 89 ? -8.979 2.813 10.041 1.00 97.25 89 VAL A O 1
ATOM 665 N N . GLY A 1 90 ? -6.887 2.186 10.616 1.00 96.69 90 GLY A N 1
ATOM 666 C CA . GLY A 1 90 ? -7.241 1.309 11.736 1.00 96.69 90 GLY A CA 1
ATOM 667 C C . GLY A 1 90 ? -7.629 2.013 13.041 1.00 96.69 90 GLY A C 1
ATOM 668 O O . GLY A 1 90 ? -8.023 1.345 13.988 1.00 96.69 90 GLY A O 1
ATOM 669 N N . LYS A 1 91 ? -7.544 3.352 13.122 1.00 94.81 91 LYS A N 1
ATOM 670 C CA . LYS A 1 91 ? -7.708 4.101 14.389 1.00 94.81 91 LYS A CA 1
ATOM 671 C C . LYS A 1 91 ? -9.042 3.859 15.108 1.00 94.81 91 LYS A C 1
ATOM 673 O O . LYS A 1 91 ? -9.116 4.021 16.319 1.00 94.81 91 LYS A O 1
ATOM 678 N N . LYS A 1 92 ? -10.108 3.602 14.351 1.00 93.00 92 LYS A N 1
ATOM 679 C CA . LYS A 1 92 ? -11.478 3.465 14.859 1.00 93.00 92 LYS A CA 1
ATOM 680 C C . LYS A 1 92 ? -12.068 2.186 14.270 1.00 93.00 92 LYS A C 1
ATOM 682 O O . LYS A 1 92 ? -12.369 2.229 13.074 1.00 93.00 92 LYS A O 1
ATOM 687 N N . PRO A 1 93 ? -12.189 1.086 15.035 1.00 90.50 93 PRO A N 1
ATOM 688 C CA . PRO A 1 93 ? -12.649 -0.207 14.524 1.00 90.50 93 PRO A CA 1
ATOM 689 C C . PRO A 1 93 ? -13.953 -0.116 13.725 1.00 90.50 93 PRO A C 1
ATOM 691 O O . PRO A 1 93 ? -14.045 -0.659 12.627 1.00 90.50 93 PRO A O 1
ATOM 694 N N . GLU A 1 94 ? -14.909 0.679 14.205 1.00 92.06 94 GLU A N 1
ATOM 695 C CA . GLU A 1 94 ? -16.205 0.922 13.571 1.00 92.06 94 GLU A CA 1
ATOM 696 C C . GLU A 1 94 ? -16.101 1.656 12.220 1.00 92.06 94 GLU A C 1
ATOM 698 O O . GLU A 1 94 ? -17.000 1.579 11.387 1.00 92.06 94 GLU A O 1
ATOM 703 N N . GLN A 1 95 ? -14.986 2.350 11.966 1.00 93.81 95 GLN A N 1
ATOM 704 C CA . GLN A 1 95 ? -14.714 3.036 10.699 1.00 93.81 95 GLN A CA 1
ATOM 705 C C . GLN A 1 95 ? -13.689 2.311 9.824 1.00 93.81 95 GLN A C 1
ATOM 707 O O . GLN A 1 95 ? -13.552 2.671 8.653 1.00 93.81 95 GLN A O 1
ATOM 712 N N . THR A 1 96 ? -12.955 1.330 10.357 1.00 94.88 96 THR A N 1
ATOM 713 C CA . THR A 1 96 ? -11.887 0.626 9.633 1.00 94.88 96 THR A CA 1
ATOM 714 C C . THR A 1 96 ? -12.424 0.032 8.337 1.00 94.88 96 THR A C 1
ATOM 716 O O . THR A 1 96 ? -11.886 0.326 7.270 1.00 94.88 96 THR A O 1
ATOM 719 N N . GLN A 1 97 ? -13.551 -0.682 8.402 1.00 94.62 97 GLN A N 1
ATOM 720 C CA . GLN A 1 97 ? -14.182 -1.291 7.229 1.00 94.62 97 GLN A CA 1
ATOM 721 C C . GLN A 1 97 ? -14.522 -0.246 6.151 1.00 94.62 97 GLN A C 1
ATOM 723 O O . GLN A 1 97 ? -14.117 -0.382 4.996 1.00 94.62 97 GLN A O 1
ATOM 728 N N . LEU A 1 98 ? -15.171 0.858 6.538 1.00 94.19 98 LEU A N 1
ATOM 729 C CA . LEU A 1 98 ? -15.534 1.954 5.629 1.00 94.19 98 LEU A CA 1
ATOM 730 C C . LEU A 1 98 ? -14.306 2.647 5.015 1.00 94.19 98 LEU A C 1
ATOM 732 O O . LEU A 1 98 ? -14.332 3.093 3.868 1.00 94.19 98 LEU A O 1
ATOM 736 N N . ARG A 1 99 ? -13.207 2.764 5.767 1.00 96.62 99 ARG A N 1
ATOM 737 C CA . ARG A 1 99 ? -11.955 3.356 5.272 1.00 96.62 99 ARG A CA 1
ATOM 738 C C . ARG A 1 99 ? -11.236 2.413 4.314 1.00 96.62 99 ARG A C 1
ATOM 740 O O . ARG A 1 99 ? -10.733 2.884 3.297 1.00 96.62 99 ARG A O 1
ATOM 747 N N . CYS A 1 100 ? -11.230 1.115 4.599 1.00 95.75 100 CYS A N 1
ATOM 748 C CA . CYS A 1 100 ? -10.651 0.080 3.745 1.00 95.75 100 CYS A CA 1
ATOM 749 C C . CYS A 1 100 ? -11.379 -0.059 2.401 1.00 95.75 100 CYS A C 1
ATOM 751 O O . CYS A 1 100 ? -10.728 -0.300 1.385 1.00 95.75 100 CYS A O 1
ATOM 753 N N . GLN A 1 101 ? -12.696 0.174 2.375 1.00 95.00 101 GLN A N 1
ATOM 754 C CA . GLN A 1 101 ? -13.505 0.195 1.150 1.00 95.00 101 GLN A CA 1
ATOM 755 C C . GLN A 1 101 ? -13.1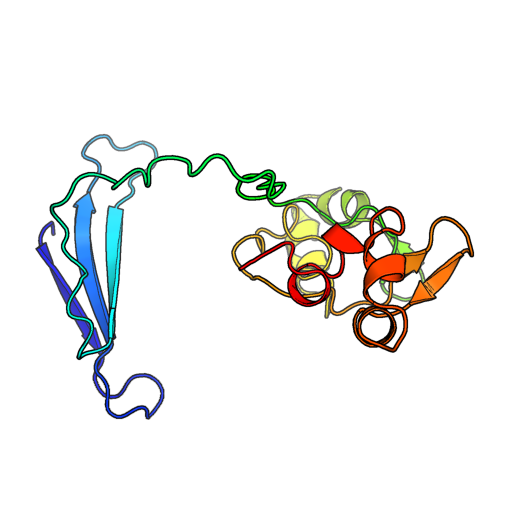76 1.369 0.214 1.00 95.00 101 GLN A C 1
ATOM 757 O O . GLN A 1 101 ? -13.539 1.344 -0.962 1.00 95.00 101 GLN A O 1
ATOM 762 N N . LYS A 1 102 ? -12.466 2.405 0.686 1.00 92.31 102 LYS A N 1
ATOM 763 C CA . LYS A 1 102 ? -12.056 3.505 -0.193 1.00 92.31 102 LYS A CA 1
ATOM 764 C C . LYS A 1 102 ? -11.069 2.985 -1.252 1.00 92.31 102 LYS A C 1
ATOM 766 O O . LYS A 1 102 ? -10.105 2.301 -0.892 1.00 92.31 102 LYS A O 1
ATOM 771 N N . PRO A 1 103 ? -11.227 3.356 -2.539 1.00 93.12 103 PRO A N 1
ATOM 772 C CA . PRO A 1 103 ? -10.452 2.766 -3.630 1.00 93.12 103 PRO A CA 1
ATOM 773 C C . PRO A 1 103 ? -8.943 2.813 -3.384 1.00 93.12 103 PRO A C 1
ATOM 775 O O . PRO A 1 103 ? -8.397 3.884 -3.124 1.00 93.12 103 PRO A O 1
ATOM 778 N N . GLY A 1 104 ? -8.268 1.668 -3.453 1.00 93.25 104 GLY A N 1
ATOM 779 C CA . GLY A 1 104 ? -6.819 1.555 -3.272 1.00 93.25 104 GLY A CA 1
ATOM 780 C C . GLY A 1 104 ? -6.314 1.573 -1.820 1.00 93.25 104 GLY A C 1
ATOM 781 O O . GLY A 1 104 ? -5.126 1.334 -1.612 1.00 93.25 104 GLY A O 1
ATOM 782 N N . VAL A 1 105 ? -7.166 1.814 -0.811 1.00 96.25 105 VAL A N 1
ATOM 783 C CA . VAL A 1 105 ? -6.738 1.825 0.603 1.00 96.25 105 VAL A CA 1
ATOM 784 C C . VAL A 1 105 ? -6.406 0.418 1.091 1.00 96.25 105 VAL A C 1
ATOM 786 O O . VAL A 1 105 ? -5.322 0.211 1.624 1.00 96.25 105 VAL A O 1
ATOM 789 N N . ALA A 1 106 ? -7.266 -0.573 0.844 1.00 94.88 106 ALA A N 1
ATOM 790 C CA . ALA A 1 106 ? -6.999 -1.955 1.257 1.00 94.88 106 ALA A CA 1
ATOM 791 C C . ALA A 1 106 ? -5.750 -2.569 0.596 1.00 94.88 106 ALA A C 1
ATOM 793 O O . ALA A 1 106 ? -5.111 -3.444 1.165 1.00 94.88 106 ALA A O 1
ATOM 794 N N . SER A 1 107 ? -5.386 -2.125 -0.609 1.00 94.50 107 SER A N 1
ATOM 795 C CA . SER A 1 107 ? -4.135 -2.517 -1.279 1.00 94.50 107 SER A CA 1
ATOM 796 C C . SER A 1 107 ? -2.903 -1.749 -0.798 1.00 94.50 107 SER A C 1
ATOM 798 O O . SER A 1 107 ? -1.808 -2.033 -1.256 1.00 94.50 107 SER A O 1
ATOM 800 N N . HIS A 1 108 ? -3.082 -0.729 0.038 1.00 96.81 108 HIS A N 1
ATOM 801 C CA . HIS A 1 108 ? -1.998 0.049 0.635 1.00 96.81 108 HIS A CA 1
ATOM 802 C C . HIS A 1 108 ? -1.781 -0.340 2.107 1.00 96.81 108 HIS A C 1
ATOM 804 O O . HIS A 1 108 ? -0.654 -0.384 2.587 1.00 96.81 108 HIS A O 1
ATOM 810 N N . CYS A 1 109 ? -2.872 -0.642 2.812 1.00 96.38 109 CYS A N 1
ATOM 811 C CA . CYS A 1 109 ? -2.901 -1.043 4.214 1.00 96.38 109 CYS A CA 1
ATOM 812 C C . CYS A 1 109 ? -3.348 -2.503 4.335 1.00 96.38 109 CYS A C 1
ATOM 814 O O . CYS A 1 109 ? -4.457 -2.793 4.794 1.00 96.38 109 CYS A O 1
ATOM 816 N N . HIS A 1 110 ? -2.517 -3.426 3.842 1.00 92.06 110 HIS A N 1
ATOM 817 C CA . HIS A 1 110 ? -2.881 -4.836 3.722 1.00 92.06 110 HIS A CA 1
ATOM 818 C C . HIS A 1 110 ? -3.172 -5.497 5.067 1.00 92.06 110 HIS A C 1
ATOM 820 O O . HIS A 1 110 ? -4.128 -6.262 5.155 1.00 92.06 110 HIS A O 1
ATOM 826 N N . LYS A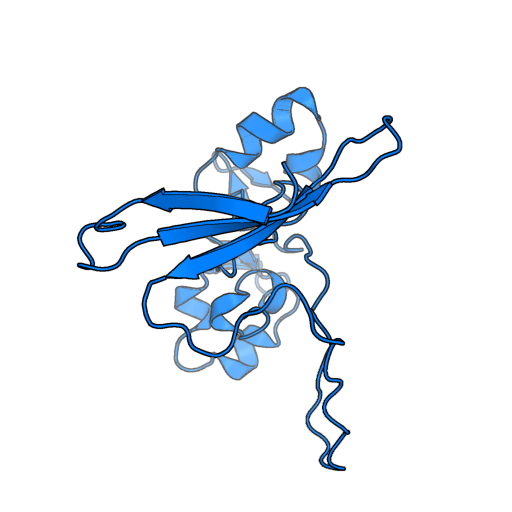 1 111 ? -2.390 -5.198 6.107 1.00 93.19 111 LYS A N 1
ATOM 827 C CA . LYS A 1 111 ? -2.574 -5.781 7.439 1.00 93.19 111 LYS A CA 1
ATOM 828 C C . LYS A 1 111 ? -3.806 -5.192 8.113 1.00 93.19 111 LYS A C 1
ATOM 830 O O . LYS A 1 111 ? -4.673 -5.942 8.546 1.00 93.19 111 LYS A O 1
ATOM 835 N N . THR A 1 112 ? -3.923 -3.865 8.134 1.00 95.19 112 THR A N 1
ATOM 836 C CA . THR A 1 112 ? -5.063 -3.171 8.755 1.00 95.19 112 THR A CA 1
ATOM 837 C C . THR A 1 112 ? -6.399 -3.565 8.116 1.00 95.19 112 THR A C 1
ATOM 839 O O . THR A 1 112 ? -7.402 -3.676 8.814 1.00 95.19 112 THR A O 1
ATOM 842 N N . CYS A 1 113 ? -6.425 -3.783 6.799 1.00 94.50 113 CYS A N 1
ATOM 843 C CA . CYS A 1 113 ? -7.646 -4.112 6.061 1.00 94.50 113 CYS A CA 1
ATOM 844 C C . CYS A 1 113 ? -7.854 -5.614 5.813 1.00 94.50 113 CYS A C 1
ATOM 846 O O . CYS A 1 113 ? -8.735 -5.966 5.032 1.00 94.50 113 CYS A O 1
ATOM 848 N N . GLY A 1 114 ? -7.030 -6.498 6.390 1.00 90.31 114 GLY A N 1
ATOM 849 C CA . GLY A 1 114 ? -7.140 -7.948 6.169 1.00 90.31 114 GLY A CA 1
ATOM 850 C C . GLY A 1 114 ? -6.895 -8.395 4.717 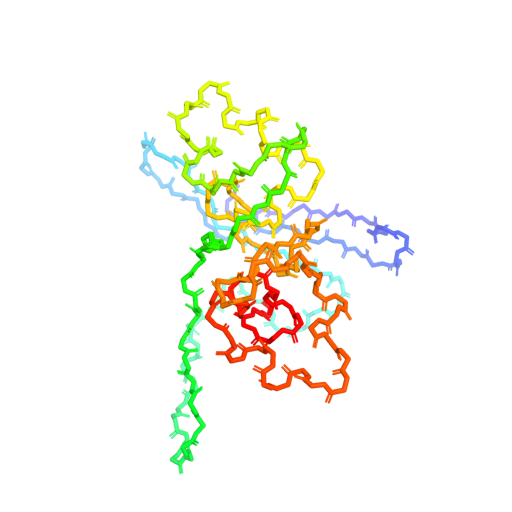1.00 90.31 114 GLY A C 1
ATOM 851 O O . GLY A 1 114 ? -7.320 -9.468 4.310 1.00 90.31 114 GLY A O 1
ATOM 852 N N . ALA A 1 115 ? -6.201 -7.588 3.912 1.00 88.31 115 ALA A N 1
ATOM 853 C CA . ALA A 1 115 ? -5.932 -7.828 2.492 1.00 88.31 115 ALA A CA 1
ATOM 854 C C . ALA A 1 115 ? -4.544 -8.447 2.230 1.00 88.31 115 ALA A C 1
ATOM 856 O O . ALA A 1 115 ? -3.986 -8.317 1.138 1.00 88.31 115 ALA A O 1
ATOM 857 N N . CYS A 1 116 ? -3.974 -9.106 3.237 1.00 84.62 116 CYS A N 1
ATOM 858 C CA . CYS A 1 116 ? -2.639 -9.695 3.194 1.00 84.62 116 CYS A CA 1
ATOM 859 C C . CYS A 1 116 ? -2.456 -10.746 2.106 1.00 84.62 116 CYS A C 1
ATOM 861 O O . CYS A 1 116 ? -1.407 -10.753 1.463 1.00 84.62 116 CYS A O 1
ATOM 863 N N . MET A 1 117 ? -3.491 -11.560 1.881 1.00 81.88 117 MET A N 1
ATOM 864 C CA . MET A 1 117 ? -3.504 -12.651 0.899 1.00 81.88 117 MET A CA 1
ATOM 865 C C . MET A 1 117 ? -3.395 -12.156 -0.550 1.00 81.88 117 MET A C 1
ATOM 867 O O . MET A 1 117 ? -3.131 -12.935 -1.455 1.00 81.88 117 MET A O 1
ATOM 871 N N . LEU A 1 118 ? -3.597 -10.857 -0.788 1.00 80.75 118 LEU A N 1
ATOM 872 C CA . LEU A 1 118 ? -3.559 -10.283 -2.125 1.00 80.75 118 LEU A CA 1
ATOM 873 C C . LEU A 1 118 ? -2.160 -9.750 -2.425 1.00 80.75 118 LEU A C 1
ATOM 875 O O . LEU A 1 118 ? -1.793 -8.663 -1.960 1.00 80.75 118 LEU A O 1
ATOM 879 N N . CYS A 1 119 ? -1.396 -10.472 -3.246 1.00 86.25 119 CYS A N 1
ATOM 880 C CA . CYS A 1 119 ? -0.146 -9.957 -3.794 1.00 86.25 119 CYS A CA 1
ATOM 881 C C . CYS A 1 119 ? -0.430 -8.863 -4.833 1.00 86.25 119 CYS A C 1
ATOM 883 O O . CYS A 1 119 ? -0.560 -9.096 -6.032 1.00 86.25 119 CYS A O 1
ATOM 885 N N . ARG A 1 120 ? -0.587 -7.632 -4.345 1.00 90.25 120 ARG A N 1
ATOM 886 C CA . ARG A 1 120 ? -0.895 -6.465 -5.167 1.00 90.25 120 ARG A CA 1
ATOM 887 C C . ARG A 1 120 ? -0.169 -5.230 -4.677 1.00 90.25 120 ARG A C 1
ATOM 889 O O . ARG A 1 120 ? 0.077 -5.057 -3.481 1.00 90.25 120 ARG A O 1
ATOM 896 N N . ASP A 1 121 ? 0.103 -4.372 -5.643 1.00 95.31 121 ASP A N 1
ATOM 897 C CA . ASP A 1 121 ? 0.616 -3.030 -5.441 1.00 95.31 121 ASP A CA 1
ATOM 898 C C . ASP A 1 121 ? -0.446 -2.112 -4.834 1.00 95.31 121 ASP A C 1
ATOM 900 O O . ASP A 1 121 ? -1.650 -2.320 -5.010 1.00 95.31 121 ASP A O 1
ATOM 904 N N . SER A 1 122 ? 0.004 -1.051 -4.168 1.00 95.50 122 SER A N 1
ATOM 905 C CA . SER A 1 122 ? -0.862 0.042 -3.745 1.00 95.50 122 SER A CA 1
ATOM 906 C C . SER A 1 122 ? -1.616 0.653 -4.927 1.00 95.50 122 SER A C 1
ATOM 908 O O . SER A 1 122 ? -1.024 1.255 -5.822 1.00 95.50 122 SER A O 1
ATOM 910 N N . GLY A 1 123 ? -2.948 0.605 -4.864 1.00 94.12 123 GLY A N 1
ATOM 911 C CA . GLY A 1 123 ? -3.839 1.344 -5.762 1.00 94.12 123 GLY A CA 1
ATOM 912 C C . GLY A 1 123 ? -3.893 2.855 -5.492 1.00 94.12 123 GLY A C 1
ATOM 913 O O . GLY A 1 123 ? -4.596 3.581 -6.192 1.00 94.12 123 GLY A O 1
ATOM 914 N N . LYS A 1 124 ? -3.185 3.358 -4.472 1.00 95.94 124 LYS A N 1
ATOM 915 C CA . LYS A 1 124 ? -3.022 4.793 -4.197 1.00 95.94 124 LYS A CA 1
ATOM 916 C C . LYS A 1 124 ? -1.634 5.280 -4.593 1.00 95.94 124 LYS A C 1
ATOM 918 O O . LYS A 1 124 ? -0.649 4.560 -4.432 1.00 95.94 124 LYS A O 1
ATOM 923 N N . ARG A 1 125 ? -1.561 6.552 -5.001 1.00 96.56 125 ARG A N 1
ATOM 924 C CA . ARG A 1 125 ? -0.296 7.292 -4.968 1.00 96.56 125 ARG A CA 1
ATOM 925 C C . ARG A 1 125 ? 0.117 7.531 -3.519 1.00 96.56 125 ARG A C 1
ATOM 927 O O . ARG A 1 125 ? -0.737 7.864 -2.694 1.00 96.56 125 ARG A O 1
ATOM 934 N N . PHE A 1 126 ? 1.404 7.414 -3.250 1.00 98.06 126 PHE A N 1
ATOM 935 C CA . PHE A 1 126 ? 1.986 7.479 -1.919 1.00 98.06 126 PHE A CA 1
ATOM 936 C C . PHE A 1 126 ? 3.106 8.513 -1.858 1.00 98.06 126 PHE A C 1
ATOM 938 O O . PHE A 1 126 ? 3.819 8.713 -2.836 1.00 98.06 126 PHE A O 1
ATOM 945 N N . GLU A 1 127 ? 3.230 9.172 -0.716 1.00 97.56 127 GLU A N 1
ATOM 946 C CA . GLU A 1 127 ? 4.240 10.189 -0.436 1.00 97.56 127 GLU A CA 1
ATOM 947 C C . GLU A 1 127 ? 5.586 9.534 -0.116 1.00 97.56 127 GLU A C 1
ATOM 949 O O . GLU A 1 127 ? 5.674 8.758 0.837 1.00 97.56 127 GLU A O 1
ATOM 954 N N . LEU A 1 128 ? 6.621 9.848 -0.896 1.00 94.75 128 LEU A N 1
ATOM 955 C CA . LEU A 1 128 ? 7.995 9.454 -0.592 1.00 94.75 128 LEU A CA 1
ATOM 956 C C . LEU A 1 128 ? 8.500 10.221 0.632 1.00 94.75 128 LEU A C 1
ATOM 958 O O . LEU A 1 128 ? 8.258 11.420 0.758 1.00 94.75 128 LEU A O 1
ATOM 962 N N . LYS A 1 129 ? 9.229 9.543 1.523 1.00 89.25 129 LYS A N 1
ATOM 963 C CA . LYS A 1 129 ? 9.755 10.167 2.748 1.00 89.25 129 LYS A CA 1
ATOM 964 C C . LYS A 1 129 ? 10.801 11.247 2.461 1.00 89.25 129 LYS A C 1
ATOM 966 O O . LYS A 1 129 ? 10.816 12.255 3.154 1.00 89.25 129 LYS A O 1
ATOM 971 N N . GLU A 1 130 ? 11.630 11.042 1.438 1.00 87.31 130 GLU A N 1
ATOM 972 C CA . GLU A 1 130 ? 12.751 11.931 1.109 1.00 87.31 130 GLU A CA 1
ATOM 973 C C . GLU A 1 130 ? 12.311 13.188 0.351 1.00 87.31 130 GLU A C 1
ATOM 975 O O . GLU A 1 130 ? 12.684 14.293 0.729 1.00 87.31 130 GLU A O 1
ATOM 980 N N . THR A 1 131 ? 11.504 13.040 -0.706 1.00 91.69 131 THR A N 1
ATOM 981 C CA . THR A 1 131 ? 11.135 14.174 -1.575 1.00 91.69 131 THR A CA 1
ATOM 982 C C . THR A 1 131 ? 9.776 14.784 -1.250 1.00 91.69 131 THR A C 1
ATOM 984 O O . THR A 1 131 ? 9.461 15.865 -1.733 1.00 91.69 131 THR A O 1
ATOM 987 N N . LEU A 1 132 ? 8.949 14.096 -0.453 1.00 92.50 132 LEU A N 1
ATOM 988 C CA . LEU A 1 132 ? 7.541 14.436 -0.203 1.00 92.50 132 LEU A CA 1
ATOM 989 C C . LEU A 1 132 ? 6.645 14.408 -1.459 1.00 92.50 132 LEU A C 1
ATOM 991 O O . LEU A 1 132 ? 5.467 14.777 -1.391 1.00 92.50 132 LEU A O 1
ATOM 995 N N . ASP A 1 133 ? 7.157 13.911 -2.588 1.00 93.56 133 ASP A N 1
ATOM 996 C CA . ASP A 1 133 ? 6.371 13.725 -3.802 1.00 93.56 133 ASP A CA 1
ATOM 997 C C . ASP A 1 133 ? 5.463 12.510 -3.698 1.00 93.56 133 ASP A C 1
ATOM 999 O O . ASP A 1 133 ? 5.803 11.478 -3.117 1.00 93.56 133 ASP A O 1
ATOM 1003 N N . TYR A 1 134 ? 4.309 12.600 -4.355 1.00 94.88 134 TYR A N 1
ATOM 1004 C CA . TYR A 1 134 ? 3.411 11.464 -4.501 1.00 94.88 134 TYR A CA 1
ATOM 1005 C C . TYR A 1 134 ? 3.806 10.656 -5.720 1.00 94.88 134 TYR A C 1
ATOM 1007 O O . TYR A 1 134 ? 3.767 11.208 -6.812 1.00 94.88 134 TYR A O 1
ATOM 1015 N N . GLN A 1 135 ? 4.059 9.359 -5.578 1.00 97.06 135 GLN A N 1
ATOM 1016 C CA . GLN A 1 135 ? 4.347 8.452 -6.692 1.00 97.06 135 GLN A CA 1
ATOM 1017 C C . GLN A 1 135 ? 3.428 7.232 -6.702 1.00 97.06 135 GLN A C 1
ATOM 1019 O O . GLN A 1 135 ? 2.699 6.983 -5.748 1.00 97.06 135 GLN A O 1
ATOM 1024 N N . SER A 1 136 ? 3.403 6.503 -7.818 1.00 97.00 136 SER A N 1
ATOM 1025 C CA . SER A 1 136 ? 2.640 5.259 -7.981 1.00 97.00 136 SER A CA 1
ATOM 1026 C C . SER A 1 136 ? 3.569 4.069 -8.198 1.00 97.00 136 SER A C 1
ATOM 1028 O O . SER A 1 136 ? 4.725 4.234 -8.586 1.00 97.00 136 SER A O 1
ATOM 1030 N N . CYS A 1 137 ? 3.048 2.853 -8.042 1.00 97.31 137 CYS A N 1
ATOM 1031 C CA . CYS A 1 137 ? 3.822 1.653 -8.359 1.00 97.31 137 CYS A CA 1
ATOM 1032 C C . CYS A 1 137 ? 4.152 1.543 -9.859 1.00 97.31 137 CYS A C 1
ATOM 1034 O O . CYS A 1 137 ? 5.233 1.083 -10.204 1.00 97.31 137 CYS A O 1
ATOM 1036 N N . SER A 1 138 ? 3.334 2.118 -10.751 1.00 97.12 138 SER A N 1
ATOM 1037 C CA . SER A 1 138 ? 3.699 2.272 -12.170 1.00 97.12 138 SER A CA 1
ATOM 1038 C C . SER A 1 138 ? 4.891 3.208 -12.385 1.00 97.12 138 SER A C 1
ATOM 1040 O O . SER A 1 138 ? 5.607 3.064 -13.366 1.00 97.12 138 SER A O 1
ATOM 1042 N N . TRP A 1 139 ? 5.116 4.193 -11.505 1.00 96.25 139 TRP A N 1
ATOM 1043 C CA . TRP A 1 139 ? 6.356 4.974 -11.523 1.00 96.25 139 TRP A CA 1
ATOM 1044 C C . TRP A 1 139 ? 7.529 4.144 -11.004 1.00 96.25 139 TRP A C 1
ATOM 1046 O O . TRP A 1 139 ? 8.603 4.202 -11.598 1.00 96.25 139 TRP A O 1
ATOM 1056 N N . VAL A 1 140 ? 7.321 3.331 -9.964 1.00 96.12 140 VAL A N 1
ATOM 1057 C CA . VAL A 1 140 ? 8.345 2.404 -9.457 1.00 96.12 140 VAL A CA 1
ATOM 1058 C C . VAL A 1 140 ? 8.819 1.462 -10.562 1.00 96.12 140 VAL A C 1
ATOM 1060 O O . VAL A 1 140 ? 10.018 1.353 -10.764 1.00 96.12 140 VAL A O 1
ATOM 1063 N N . GLU A 1 141 ? 7.908 0.881 -11.339 1.00 95.19 141 GLU A N 1
ATOM 1064 C CA . GLU A 1 141 ? 8.198 -0.132 -12.365 1.00 95.19 141 GLU A CA 1
ATOM 1065 C C . GLU A 1 141 ? 9.069 0.335 -13.549 1.00 95.19 141 GLU A C 1
ATOM 1067 O O . GLU A 1 141 ? 9.634 -0.503 -14.245 1.00 95.19 141 GLU A O 1
ATOM 1072 N N . ARG A 1 142 ? 9.217 1.648 -13.786 1.00 92.81 142 ARG A N 1
ATOM 1073 C CA . ARG A 1 142 ? 9.977 2.167 -14.948 1.00 92.81 142 ARG A CA 1
ATOM 1074 C C . ARG A 1 142 ? 11.497 1.936 -14.811 1.00 92.81 142 ARG A C 1
A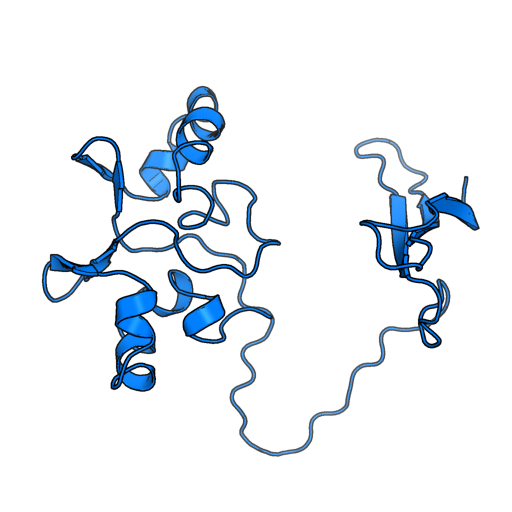TOM 1076 O O . ARG A 1 142 ? 11.964 1.163 -13.983 1.00 92.81 142 ARG A O 1
ATOM 1083 N N . THR A 1 143 ? 12.299 2.668 -15.585 1.00 80.38 143 THR A N 1
ATOM 1084 C CA . THR A 1 143 ? 13.752 2.472 -15.786 1.00 80.38 143 THR A CA 1
ATOM 1085 C C . THR A 1 143 ? 14.602 2.332 -14.513 1.00 80.38 143 THR A C 1
ATOM 1087 O O . THR A 1 143 ? 15.670 1.735 -14.553 1.00 80.38 143 THR A O 1
ATOM 1090 N N . SER A 1 144 ? 14.141 2.837 -13.365 1.00 89.81 144 SER A N 1
ATOM 1091 C CA . SER A 1 144 ? 14.869 2.794 -12.088 1.00 89.81 144 SER A CA 1
ATOM 1092 C C . SER A 1 144 ? 14.241 1.840 -11.062 1.00 89.81 144 SER A C 1
ATOM 1094 O O . SER A 1 144 ? 14.392 2.051 -9.864 1.00 89.81 144 SER A O 1
ATOM 1096 N N . LYS A 1 145 ? 13.523 0.795 -11.498 1.00 91.38 145 LYS A N 1
ATOM 1097 C CA . LYS A 1 145 ? 12.819 -0.158 -10.620 1.00 91.38 145 LYS A CA 1
ATOM 1098 C C . LYS A 1 145 ? 13.646 -0.643 -9.434 1.00 91.38 145 LYS A C 1
ATOM 1100 O O . LYS A 1 145 ? 13.183 -0.561 -8.300 1.00 91.38 145 LYS A O 1
ATOM 1105 N N . LYS A 1 146 ? 14.876 -1.108 -9.679 1.00 91.75 146 LYS A N 1
ATOM 1106 C CA . L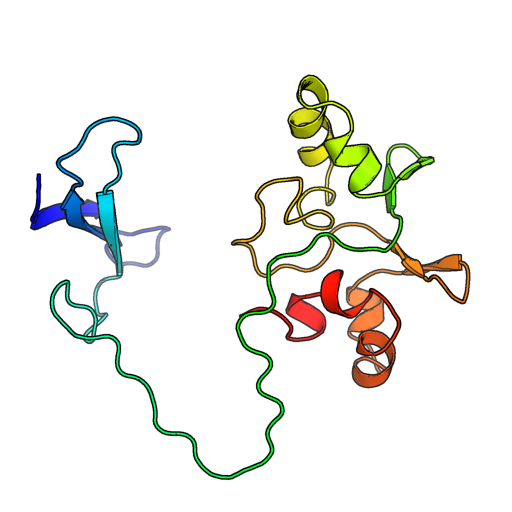YS A 1 146 ? 15.746 -1.657 -8.627 1.00 91.75 146 LYS A CA 1
ATOM 1107 C C . LYS A 1 146 ? 16.027 -0.632 -7.525 1.00 91.75 146 LYS A C 1
ATOM 1109 O O . LYS A 1 146 ? 15.802 -0.939 -6.361 1.00 91.75 146 LYS A O 1
ATOM 1114 N N . SER A 1 147 ? 16.459 0.579 -7.882 1.00 92.62 147 SER A N 1
ATOM 1115 C CA . SER A 1 147 ? 16.741 1.633 -6.899 1.00 92.62 147 SER A CA 1
ATOM 1116 C C . SER A 1 147 ? 15.469 2.176 -6.250 1.00 92.62 147 SER A C 1
ATOM 1118 O O . SER A 1 147 ? 15.451 2.415 -5.050 1.00 92.62 147 SER A O 1
ATOM 1120 N N . ARG A 1 148 ? 14.364 2.289 -6.995 1.00 94.25 148 ARG A N 1
ATOM 1121 C CA . ARG A 1 148 ? 13.078 2.733 -6.438 1.00 94.25 148 ARG A CA 1
ATOM 1122 C C . ARG A 1 148 ? 12.522 1.748 -5.413 1.00 94.25 148 ARG A C 1
ATOM 1124 O O . ARG A 1 148 ? 12.017 2.173 -4.385 1.00 94.25 148 ARG A O 1
ATOM 1131 N N . CYS A 1 149 ? 12.658 0.447 -5.641 1.00 94.94 149 CYS A N 1
ATOM 1132 C CA . CYS A 1 149 ? 12.283 -0.562 -4.652 1.00 94.94 149 CYS A CA 1
ATOM 1133 C C . CYS A 1 149 ? 13.167 -0.539 -3.394 1.00 94.94 149 CYS A C 1
ATOM 1135 O O . CYS A 1 149 ? 12.731 -1.026 -2.357 1.00 94.94 149 CYS A O 1
ATOM 1137 N N . MET A 1 150 ? 14.378 0.024 -3.465 1.00 94.44 150 MET A N 1
ATOM 1138 C CA . MET A 1 150 ? 15.258 0.205 -2.303 1.00 94.44 150 MET A CA 1
ATOM 1139 C C . MET A 1 150 ? 14.924 1.458 -1.484 1.00 94.44 150 MET A C 1
ATOM 1141 O O . MET A 1 150 ? 15.399 1.571 -0.358 1.00 94.44 150 MET A O 1
ATOM 1145 N N . MET A 1 151 ? 14.107 2.380 -2.009 1.00 92.00 151 MET A N 1
ATOM 1146 C CA . MET A 1 151 ? 13.659 3.536 -1.231 1.00 92.00 151 MET A CA 1
ATOM 1147 C C . MET A 1 151 ? 12.776 3.083 -0.070 1.00 92.00 151 MET A C 1
ATOM 1149 O O . MET A 1 151 ? 11.947 2.172 -0.200 1.00 92.00 151 MET A O 1
ATOM 1153 N N . GLU A 1 152 ? 12.934 3.755 1.066 1.00 93.44 152 GLU A N 1
ATOM 1154 C CA . GLU A 1 152 ? 12.274 3.381 2.310 1.00 93.44 152 GLU A CA 1
ATOM 1155 C C . GLU A 1 152 ? 10.745 3.293 2.142 1.00 93.44 152 GLU A C 1
ATOM 1157 O O . GLU A 1 152 ? 10.095 4.215 1.648 1.00 93.44 152 GLU A O 1
ATOM 1162 N N . GLY A 1 153 ? 10.158 2.160 2.543 1.00 91.69 153 GLY A N 1
ATOM 1163 C CA . GLY A 1 153 ? 8.714 1.902 2.482 1.00 91.69 153 GLY A CA 1
ATOM 1164 C C . GLY A 1 153 ? 8.153 1.555 1.096 1.00 91.69 153 GLY A C 1
ATOM 1165 O O . GLY A 1 153 ? 7.006 1.110 1.006 1.00 91.69 153 GLY A O 1
ATOM 1166 N N . VAL A 1 154 ? 8.921 1.696 0.009 1.00 95.12 154 VAL A N 1
ATOM 1167 C CA . VAL A 1 154 ? 8.418 1.432 -1.352 1.00 95.12 154 VAL A CA 1
ATOM 1168 C C . VAL A 1 154 ? 8.225 -0.058 -1.612 1.00 95.12 154 VAL A C 1
ATOM 1170 O O . VAL A 1 154 ? 7.204 -0.442 -2.180 1.00 95.12 154 VAL A O 1
ATOM 1173 N N . ALA A 1 155 ? 9.147 -0.905 -1.153 1.00 92.62 155 ALA A N 1
ATOM 1174 C CA . ALA A 1 155 ? 9.053 -2.356 -1.327 1.00 92.62 155 ALA A CA 1
ATOM 1175 C C . ALA A 1 155 ? 7.792 -2.966 -0.685 1.00 92.62 155 ALA A C 1
ATOM 1177 O O . ALA A 1 155 ? 7.210 -3.903 -1.233 1.00 92.62 155 ALA A O 1
ATOM 1178 N N . ASP A 1 156 ? 7.348 -2.412 0.447 1.00 90.56 156 ASP A N 1
ATOM 1179 C CA . ASP A 1 156 ? 6.141 -2.860 1.155 1.00 90.56 156 ASP A CA 1
ATOM 1180 C C . ASP A 1 156 ? 4.864 -2.247 0.556 1.00 90.56 156 ASP A C 1
ATOM 1182 O O . ASP A 1 156 ? 3.783 -2.825 0.639 1.00 90.56 156 ASP A O 1
ATOM 1186 N N . THR A 1 157 ? 4.987 -1.096 -0.110 1.00 95.25 157 THR A N 1
ATOM 1187 C CA . THR A 1 157 ? 3.876 -0.415 -0.793 1.00 95.25 157 THR A CA 1
ATOM 1188 C C . THR A 1 157 ? 3.586 -1.013 -2.173 1.00 95.25 157 THR A C 1
ATOM 1190 O O . THR A 1 157 ? 2.429 -1.159 -2.574 1.00 95.25 157 THR A O 1
ATOM 1193 N N . CYS A 1 158 ? 4.633 -1.355 -2.920 1.00 95.62 158 CYS A N 1
ATOM 1194 C CA . CYS A 1 158 ? 4.577 -1.854 -4.291 1.00 95.62 158 CYS A CA 1
ATOM 1195 C C . CYS A 1 158 ? 5.027 -3.311 -4.340 1.00 95.62 158 CYS A C 1
ATOM 1197 O O . CYS A 1 158 ? 5.996 -3.655 -5.019 1.00 95.62 158 CYS A O 1
ATOM 1199 N N . ARG A 1 159 ? 4.342 -4.158 -3.563 1.00 92.31 159 ARG A N 1
ATOM 1200 C CA . ARG A 1 159 ? 4.811 -5.512 -3.258 1.00 92.31 159 ARG A CA 1
ATOM 1201 C C . ARG A 1 159 ? 5.000 -6.388 -4.488 1.00 92.31 159 ARG A C 1
ATOM 1203 O O . ARG A 1 159 ? 6.011 -7.071 -4.616 1.00 92.31 159 ARG A O 1
ATOM 1210 N N . ARG A 1 160 ? 4.053 -6.323 -5.423 1.00 92.31 160 ARG A N 1
ATOM 1211 C CA . ARG A 1 160 ? 4.105 -7.094 -6.668 1.00 92.31 160 ARG A CA 1
ATOM 1212 C C . ARG A 1 160 ? 5.180 -6.532 -7.592 1.00 92.31 160 ARG A C 1
ATOM 1214 O O . ARG A 1 160 ? 5.993 -7.283 -8.115 1.00 92.31 160 ARG A O 1
ATOM 1221 N N . THR A 1 161 ? 5.231 -5.208 -7.745 1.00 93.94 161 THR A N 1
ATOM 1222 C CA . THR A 1 161 ? 6.254 -4.547 -8.566 1.00 93.94 161 THR A CA 1
ATOM 1223 C C . THR A 1 161 ? 7.652 -4.890 -8.055 1.00 93.94 161 THR A C 1
ATOM 1225 O O . THR A 1 161 ? 8.505 -5.289 -8.840 1.00 93.94 161 THR A O 1
ATOM 1228 N N . CYS A 1 162 ? 7.890 -4.788 -6.750 1.00 93.12 162 CYS A N 1
ATOM 1229 C CA . CYS A 1 162 ? 9.192 -5.023 -6.130 1.00 93.12 162 CYS A CA 1
ATOM 1230 C C . CYS A 1 162 ? 9.495 -6.495 -5.821 1.00 93.12 162 CYS A C 1
ATOM 1232 O O . CYS A 1 162 ? 10.569 -6.777 -5.297 1.00 93.12 162 CYS A O 1
ATOM 1234 N N . GLY A 1 163 ? 8.589 -7.422 -6.150 1.00 90.06 163 GLY A N 1
ATOM 1235 C CA . GLY A 1 163 ? 8.789 -8.858 -5.941 1.00 90.06 163 GLY A CA 1
ATOM 1236 C C . GLY A 1 163 ? 8.867 -9.268 -4.468 1.00 90.06 163 GLY A C 1
ATOM 1237 O O . GLY A 1 163 ? 9.565 -10.218 -4.137 1.00 90.06 163 GLY A O 1
ATOM 1238 N N . THR A 1 164 ? 8.194 -8.544 -3.569 1.00 86.38 164 THR A N 1
ATOM 1239 C CA . THR A 1 164 ? 8.145 -8.863 -2.129 1.00 86.38 164 THR A CA 1
ATOM 1240 C C . THR A 1 164 ? 6.959 -9.749 -1.743 1.00 86.38 164 THR A C 1
ATOM 1242 O O . THR A 1 164 ? 6.817 -10.103 -0.573 1.00 86.38 164 THR A O 1
ATOM 1245 N N . CYS A 1 165 ? 6.114 -10.116 -2.709 1.00 80.38 165 CYS A N 1
ATOM 1246 C CA . CYS A 1 165 ? 5.064 -11.122 -2.577 1.00 80.38 165 CYS A CA 1
ATOM 1247 C C . CYS A 1 165 ? 4.991 -11.988 -3.843 1.00 80.38 165 CYS A C 1
ATOM 1249 O O . CYS A 1 165 ? 5.457 -11.573 -4.909 1.00 80.38 165 CYS A O 1
ATOM 1251 N N . SER A 1 166 ? 4.426 -13.188 -3.713 1.00 62.81 166 SER A N 1
ATOM 1252 C CA . SER A 1 166 ? 4.263 -14.196 -4.768 1.00 62.81 166 SER A CA 1
ATOM 1253 C C . SER A 1 166 ? 2.936 -14.911 -4.581 1.00 62.81 166 SER A C 1
ATOM 1255 O O . SER A 1 166 ? 2.560 -15.094 -3.399 1.00 62.81 166 SER A O 1
#

Foldseek 3Di:
DQQDKDWDACVVVPRKIKIKHFNDWDPDPPPTDTDIDIDIPPPPPDDSDDDDDDDDDDPDPDPPPDQPPQAAFPWWFQDVNDTDGLCNLQVDVVCVQVSCPPFQNCLRGVPSNVVSPDQAARPTFTQQPPPRDTDGLVVCLPPPVPVQCVGPRRCSRGVNSNVSHD

Radius of gyration: 20.33 Å; chains: 1; bounding box: 43×52×40 Å

Organism: NCBI:txid122233

Secondary structure (DSSP, 8-state):
-TT-EEEETTGGGSS--EEEEEEEE-SSTTS--EEEEEEETT-TT--S------PPPPS-------SPPP---SSEEEETTEEE-HHHHHTSHHHHHHHHTSTTTTTTSTTTTT-TT-----SS-EE-TTT--EE-HHHHTSTTHHHHHHSTTHHHHSTTTTT---

Sequence (166 aa):
AIGEEYIQEDWSNTGKALHIKVCSIAKSSTDGGAKVLVYLDGANTITCEGPIRTVAPTMNPTSSQGPRQCQDSTLKIKVNSVKRTCGWVGKKPEQTQLRCQKPGVASHCHKTCGACMLCRDSGKRFELKETLDYQSCSWVERTSKKSRCMMEGVADTCRRTCGTCS